Protein AF-A0A358SU60-F1 (afdb_monomer_lite)

Sequence (114 aa):
MYFTELGDYEMNNHVVEYEPDRRIGWEPEAGRGHPNAAPEASRQARWGQRWSFELTPDGPDAAIVTEVFDCSRVPEDERVDIDNGSIWVESMNRTLERLDGLCARQPGAAATPD

Foldseek 3Di:
DDDPVQPDFDWDWDWPDDDPQFKTKTWTFGGPSGQQVDPPRPDHRTQPKMWMWGWDDDPDQDTDIDIDIDCVSGPPVVCVVCVVVPVCVVVVVVVVVVVVVVSVPPPPPDDDDD

Secondary structure (DSSP, 8-state):
---GGG-S--EEEEEEEEETTTEEEEEEEE-TT-GGGSTT-SS-S----EEEEEEEE-SSS-EEEEEEEE-TTS-HHHHHHTGGGGGGHHHHHHHHHHHHHHHTTS--------

pLDDT: mean 87.62, std 12.64, range [39.06, 98.19]

Radius of gyration: 17.16 Å; chains: 1; bounding box: 41×31×46 Å

Structure (mmCIF, N/CA/C/O backbone):
data_AF-A0A358SU60-F1
#
_entry.id   AF-A0A358SU60-F1
#
loop_
_atom_site.group_PDB
_atom_site.id
_atom_site.type_symbol
_atom_site.label_atom_id
_atom_site.label_alt_id
_atom_site.label_comp_id
_atom_site.label_asym_id
_atom_site.label_entity_id
_atom_site.label_seq_id
_atom_site.pdbx_PDB_ins_code
_atom_site.Cartn_x
_atom_site.Cartn_y
_atom_site.Cartn_z
_atom_site.occupancy
_atom_site.B_iso_or_equiv
_atom_site.auth_seq_id
_atom_site.auth_comp_id
_atom_site.auth_asym_id
_atom_site.auth_atom_id
_atom_site.pdbx_PDB_model_num
ATOM 1 N N . MET A 1 1 ? -0.959 -0.749 -6.166 1.00 61.44 1 MET A N 1
ATOM 2 C CA . MET A 1 1 ? -1.566 0.373 -6.913 1.00 61.44 1 MET A CA 1
ATOM 3 C C . MET A 1 1 ? -1.279 0.236 -8.393 1.00 61.44 1 MET A C 1
ATOM 5 O O . MET A 1 1 ? -0.322 -0.443 -8.747 1.00 61.44 1 MET A O 1
ATOM 9 N N . TYR A 1 2 ? -2.142 0.814 -9.225 1.00 67.06 2 TYR A N 1
ATOM 10 C CA . TYR A 1 2 ? -2.063 0.736 -10.681 1.00 67.06 2 TYR A CA 1
ATOM 11 C C . TYR A 1 2 ? -1.410 2.002 -11.241 1.00 67.06 2 TYR A C 1
ATOM 13 O O . TYR A 1 2 ? -1.791 3.106 -10.859 1.00 67.06 2 TYR A O 1
ATOM 21 N N . PHE A 1 3 ? -0.444 1.832 -12.134 1.00 69.38 3 PHE A N 1
ATOM 22 C CA . PHE A 1 3 ? 0.283 2.889 -12.810 1.00 69.38 3 PHE A CA 1
ATOM 23 C C . PHE A 1 3 ? -0.134 2.889 -14.279 1.00 69.38 3 PHE A C 1
ATOM 25 O O . PHE A 1 3 ? 0.316 2.066 -15.075 1.00 69.38 3 PHE A O 1
ATOM 32 N N . THR A 1 4 ? -1.054 3.792 -14.615 1.00 70.19 4 THR A N 1
ATOM 33 C CA . THR A 1 4 ? -1.765 3.814 -15.902 1.00 70.19 4 THR A CA 1
ATOM 34 C C . THR A 1 4 ? -0.839 3.864 -17.116 1.00 70.19 4 THR A C 1
ATOM 36 O O . THR A 1 4 ? -1.180 3.332 -18.168 1.00 70.19 4 THR A O 1
ATOM 39 N N . GLU A 1 5 ? 0.345 4.459 -16.977 1.00 73.00 5 GLU A N 1
ATOM 40 C CA . GLU A 1 5 ? 1.307 4.618 -18.073 1.00 73.00 5 GLU A CA 1
ATOM 41 C C . GLU A 1 5 ? 1.870 3.286 -18.596 1.00 73.00 5 GLU A C 1
ATOM 43 O O . GLU A 1 5 ? 2.353 3.229 -19.724 1.00 73.00 5 GLU A O 1
ATOM 48 N N . LEU A 1 6 ? 1.771 2.204 -17.816 1.00 76.69 6 LEU A N 1
ATOM 49 C CA . LEU A 1 6 ? 2.290 0.884 -18.187 1.00 76.69 6 LEU A CA 1
ATOM 50 C C . LEU A 1 6 ? 1.273 -0.009 -18.911 1.00 76.69 6 LEU A C 1
ATOM 52 O O . LEU A 1 6 ? 1.632 -1.102 -19.343 1.00 76.69 6 LEU A O 1
ATOM 56 N N . GLY A 1 7 ? 0.020 0.430 -19.068 1.00 84.62 7 GLY A N 1
ATOM 57 C CA . GLY A 1 7 ? -1.027 -0.376 -19.700 1.00 84.62 7 GLY A CA 1
ATOM 58 C C . GLY A 1 7 ? -1.438 -1.583 -18.851 1.00 84.62 7 GLY A C 1
ATOM 59 O O . GLY A 1 7 ? -1.643 -1.446 -17.646 1.00 84.62 7 GLY A O 1
ATOM 60 N N . ASP A 1 8 ? -1.603 -2.752 -19.474 1.00 87.88 8 ASP A N 1
ATOM 61 C CA . ASP A 1 8 ? -1.999 -3.985 -18.784 1.00 87.88 8 ASP A CA 1
ATOM 62 C C . ASP A 1 8 ? -0.772 -4.721 -18.239 1.00 87.88 8 ASP A C 1
ATOM 64 O O . ASP A 1 8 ? 0.053 -5.241 -18.996 1.00 87.88 8 ASP A O 1
ATOM 68 N N . TYR A 1 9 ? -0.672 -4.805 -16.915 1.00 90.38 9 TYR A N 1
ATOM 69 C CA . TYR A 1 9 ? 0.436 -5.473 -16.247 1.00 90.38 9 TYR A CA 1
ATOM 70 C C . TYR A 1 9 ? 0.016 -6.077 -14.901 1.00 90.38 9 TYR A C 1
ATOM 72 O O . TYR A 1 9 ? -0.962 -5.663 -14.276 1.00 90.38 9 TYR A O 1
ATOM 80 N N . GLU A 1 10 ? 0.782 -7.058 -14.438 1.00 91.31 10 GLU A N 1
ATOM 81 C CA . GLU A 1 10 ? 0.584 -7.722 -13.151 1.00 91.31 10 GLU A CA 1
ATOM 82 C C . GLU A 1 10 ? 1.548 -7.178 -12.096 1.00 91.31 10 GLU A C 1
ATOM 84 O O . GLU A 1 10 ? 2.735 -7.020 -12.377 1.00 91.31 10 GLU A O 1
ATOM 89 N N . MET A 1 11 ? 1.052 -6.978 -10.869 1.00 91.88 11 MET A N 1
ATOM 90 C CA . MET A 1 11 ? 1.866 -6.840 -9.654 1.00 91.88 11 MET A CA 1
ATOM 91 C C . MET A 1 11 ? 1.702 -8.060 -8.765 1.00 91.88 11 MET A C 1
ATOM 93 O O . MET A 1 11 ? 0.644 -8.264 -8.165 1.00 91.88 11 MET A O 1
ATOM 97 N N . ASN A 1 12 ? 2.776 -8.831 -8.638 1.00 93.75 12 ASN A N 1
ATOM 98 C CA . ASN A 1 12 ? 2.848 -9.968 -7.737 1.00 93.75 12 ASN A CA 1
ATOM 99 C C . ASN A 1 12 ? 3.165 -9.442 -6.336 1.00 93.75 12 ASN A C 1
ATOM 101 O O . ASN A 1 12 ? 4.285 -9.027 -6.057 1.00 93.75 12 ASN A O 1
ATOM 105 N N . ASN A 1 13 ? 2.164 -9.386 -5.459 1.00 94.44 13 ASN A N 1
ATOM 106 C CA . ASN A 1 13 ? 2.348 -8.891 -4.095 1.00 94.44 13 ASN A CA 1
ATOM 107 C C . ASN A 1 13 ? 2.725 -10.045 -3.164 1.00 94.44 13 ASN A C 1
ATOM 109 O O . ASN A 1 13 ? 2.042 -11.068 -3.124 1.00 94.44 13 ASN A O 1
ATOM 113 N N . HIS A 1 14 ? 3.787 -9.858 -2.386 1.00 95.56 14 HIS A N 1
ATOM 114 C CA . HIS A 1 14 ? 4.270 -10.838 -1.421 1.00 95.56 14 HIS A CA 1
ATOM 115 C C . HIS A 1 14 ? 4.060 -10.310 -0.008 1.00 95.56 14 HIS A C 1
ATOM 117 O O . HIS A 1 14 ? 4.639 -9.288 0.351 1.00 95.56 14 HIS A O 1
ATOM 123 N N . VAL A 1 15 ? 3.258 -11.007 0.799 1.00 97.06 15 VAL A N 1
ATOM 124 C CA . VAL A 1 15 ? 3.088 -10.675 2.220 1.00 97.06 15 VAL A CA 1
ATOM 125 C C . VAL A 1 15 ? 4.410 -10.928 2.944 1.00 97.06 15 VAL A C 1
ATOM 127 O O . VAL A 1 15 ? 4.941 -12.037 2.900 1.00 97.06 15 VAL A O 1
ATOM 130 N N . VAL A 1 16 ? 4.942 -9.892 3.590 1.00 96.69 16 VAL A N 1
ATOM 131 C CA . VAL A 1 16 ? 6.203 -9.933 4.351 1.00 96.69 16 VAL A CA 1
ATOM 132 C C . VAL A 1 16 ? 5.992 -9.696 5.844 1.00 96.69 16 VAL A C 1
ATOM 134 O O . VAL A 1 16 ? 6.850 -10.053 6.645 1.00 96.69 16 VAL A O 1
ATOM 137 N N . GLU A 1 17 ? 4.845 -9.133 6.224 1.00 96.81 17 GLU A N 1
ATOM 138 C CA . GLU A 1 17 ? 4.433 -8.916 7.608 1.00 96.81 17 GLU A CA 1
ATOM 139 C C . GLU A 1 17 ? 2.959 -9.296 7.743 1.00 96.81 17 GLU A C 1
ATOM 141 O O . GLU A 1 17 ? 2.128 -8.872 6.937 1.00 96.81 17 GLU A O 1
ATOM 146 N N . TYR A 1 18 ? 2.627 -10.094 8.755 1.00 97.38 18 TYR A N 1
ATOM 147 C CA . TYR A 1 18 ? 1.243 -10.416 9.076 1.00 97.38 18 TYR A CA 1
ATOM 148 C C . TYR A 1 18 ? 1.087 -10.637 10.577 1.00 97.38 18 TYR A C 1
ATOM 150 O O . TYR A 1 18 ? 1.556 -11.629 11.134 1.00 97.38 18 TYR A O 1
ATOM 158 N N . GLU A 1 19 ? 0.412 -9.692 11.213 1.00 97.56 19 GLU A N 1
ATOM 159 C CA . GLU A 1 19 ? -0.037 -9.746 12.594 1.00 97.56 19 GLU A CA 1
ATOM 160 C C . GLU A 1 19 ? -1.560 -9.577 12.585 1.00 97.56 19 GLU A C 1
ATOM 162 O O . GLU A 1 19 ? -2.044 -8.482 12.271 1.00 97.56 19 GLU A O 1
ATOM 167 N N . PRO A 1 20 ? -2.328 -10.634 12.906 1.00 95.12 20 PRO A N 1
ATOM 168 C CA . PRO A 1 20 ? -3.780 -10.545 12.995 1.00 95.12 20 PRO A CA 1
ATOM 169 C C . PRO A 1 20 ? -4.221 -9.348 13.840 1.00 95.12 20 PRO A C 1
ATOM 171 O O . PRO A 1 20 ? -3.612 -9.056 14.869 1.00 95.12 20 PRO A O 1
ATOM 174 N N . ASP A 1 21 ? -5.242 -8.638 13.362 1.00 91.56 21 ASP A N 1
ATOM 175 C CA . ASP A 1 21 ? -5.849 -7.463 14.006 1.00 91.56 21 ASP A CA 1
ATOM 176 C C . ASP A 1 21 ? -4.899 -6.282 14.285 1.00 91.56 21 ASP A C 1
ATOM 178 O O . ASP A 1 21 ? -5.270 -5.339 14.983 1.00 91.56 21 ASP A O 1
ATOM 182 N N . ARG A 1 22 ? -3.672 -6.299 13.740 1.00 95.75 22 ARG A N 1
ATOM 183 C CA . ARG A 1 22 ? -2.669 -5.247 13.978 1.00 95.75 22 ARG A CA 1
ATOM 184 C C . ARG A 1 22 ? -1.989 -4.761 12.717 1.00 95.75 22 ARG A C 1
ATOM 186 O O . ARG A 1 22 ? -1.842 -3.554 12.537 1.00 95.75 22 ARG A O 1
ATOM 193 N N . ARG A 1 23 ? -1.520 -5.667 11.858 1.00 97.75 23 ARG A N 1
ATOM 194 C CA . ARG A 1 23 ? -0.719 -5.271 10.701 1.00 97.75 23 ARG A CA 1
ATOM 195 C C . ARG A 1 23 ? -0.742 -6.296 9.582 1.00 97.75 23 ARG A C 1
ATOM 197 O O . ARG A 1 23 ? -0.599 -7.494 9.800 1.00 97.75 23 ARG A O 1
ATOM 204 N N . ILE A 1 24 ? -0.790 -5.797 8.357 1.00 98.19 24 ILE A N 1
ATOM 205 C CA . ILE A 1 24 ? -0.411 -6.555 7.169 1.00 98.19 24 ILE A CA 1
ATOM 206 C C . ILE A 1 24 ? 0.503 -5.693 6.308 1.00 98.19 24 ILE A C 1
ATOM 208 O O . ILE A 1 24 ? 0.185 -4.539 6.038 1.00 98.19 24 ILE A O 1
ATOM 212 N N . GLY A 1 25 ? 1.641 -6.245 5.895 1.00 97.81 25 GLY A N 1
ATOM 213 C CA . GLY A 1 25 ? 2.618 -5.573 5.047 1.00 97.81 25 GLY A CA 1
ATOM 214 C C . GLY A 1 25 ? 3.043 -6.453 3.879 1.00 97.81 25 GLY A C 1
ATOM 215 O O . GLY A 1 25 ? 3.193 -7.669 4.025 1.00 97.81 25 GLY A O 1
ATOM 216 N N . TRP A 1 26 ? 3.237 -5.851 2.710 1.00 97.62 26 TRP A N 1
ATOM 217 C CA . TRP A 1 26 ? 3.603 -6.564 1.491 1.00 97.62 26 TRP A CA 1
ATOM 218 C C . TRP A 1 26 ? 4.594 -5.784 0.627 1.00 97.62 26 TRP A C 1
ATOM 220 O O . TRP A 1 26 ? 4.630 -4.553 0.621 1.00 97.62 26 TRP A O 1
ATOM 230 N N . GLU A 1 27 ? 5.402 -6.530 -0.120 1.00 96.19 27 GLU A N 1
ATOM 231 C CA . GLU A 1 27 ? 6.335 -6.000 -1.115 1.00 96.19 27 GLU A CA 1
ATOM 232 C C . GLU A 1 27 ? 5.840 -6.394 -2.520 1.00 96.19 27 GLU A C 1
ATOM 234 O O . GLU A 1 27 ? 5.555 -7.577 -2.757 1.00 96.19 27 GLU A O 1
ATOM 239 N N . PRO A 1 28 ? 5.692 -5.436 -3.452 1.00 93.50 28 PRO A N 1
ATOM 240 C CA . PRO A 1 28 ? 5.305 -5.722 -4.824 1.00 93.50 28 PRO A CA 1
ATOM 241 C C . PRO A 1 28 ? 6.510 -6.174 -5.660 1.00 93.50 28 PRO A C 1
ATOM 243 O O . PRO A 1 28 ? 7.633 -5.691 -5.504 1.00 93.50 28 PRO A O 1
ATOM 246 N N . GLU A 1 29 ? 6.246 -7.074 -6.597 1.00 92.75 29 GLU A N 1
ATOM 247 C CA . GLU A 1 29 ? 7.178 -7.527 -7.622 1.00 92.75 29 GLU A CA 1
ATOM 248 C C . GLU A 1 29 ? 6.546 -7.382 -9.010 1.00 92.75 29 GLU A C 1
ATOM 250 O O . GLU A 1 29 ? 5.376 -7.724 -9.219 1.00 92.75 29 GLU A O 1
ATOM 255 N N . ALA A 1 30 ? 7.335 -6.886 -9.965 1.00 91.56 30 ALA A N 1
ATOM 256 C CA . ALA A 1 30 ? 6.985 -6.833 -11.376 1.00 91.56 30 ALA A CA 1
ATOM 257 C C . ALA A 1 30 ? 6.580 -8.213 -11.907 1.00 91.56 30 ALA A C 1
ATOM 259 O O . ALA A 1 30 ? 7.389 -9.135 -11.949 1.00 91.56 30 ALA A O 1
ATOM 260 N N . GLY A 1 31 ? 5.317 -8.342 -12.314 1.00 90.94 31 GLY A N 1
ATOM 261 C CA . GLY A 1 31 ? 4.772 -9.527 -12.960 1.00 90.94 31 GLY A CA 1
ATOM 262 C C . GLY A 1 31 ? 4.668 -9.368 -14.473 1.00 90.94 31 GLY A C 1
ATOM 263 O O . GLY A 1 31 ? 5.246 -8.465 -15.082 1.00 90.94 31 GLY A O 1
ATOM 264 N N . ARG A 1 32 ? 3.904 -10.256 -15.109 1.00 90.31 32 ARG A N 1
ATOM 265 C CA . ARG A 1 32 ? 3.735 -10.265 -16.565 1.00 90.31 32 ARG A CA 1
ATOM 266 C C . ARG A 1 32 ? 3.223 -8.915 -17.079 1.00 90.31 32 ARG A C 1
ATOM 268 O O . ARG A 1 32 ? 2.342 -8.304 -16.485 1.00 90.31 32 ARG A O 1
ATOM 275 N N . GLY A 1 33 ? 3.766 -8.465 -18.211 1.00 87.25 33 GLY A N 1
ATOM 276 C CA . GLY A 1 33 ? 3.388 -7.195 -18.845 1.00 87.25 33 GLY A CA 1
ATOM 277 C C . GLY A 1 33 ? 4.075 -5.963 -18.249 1.00 87.25 33 GLY A C 1
ATOM 278 O O . GLY A 1 33 ? 4.094 -4.918 -18.888 1.00 87.25 33 GLY A O 1
ATOM 279 N N . HIS A 1 34 ? 4.709 -6.080 -17.080 1.00 89.06 34 HIS A N 1
ATOM 280 C CA . HIS A 1 34 ? 5.479 -4.984 -16.507 1.00 89.06 34 HIS A CA 1
ATOM 281 C C . HIS A 1 34 ? 6.871 -4.900 -17.169 1.00 89.06 34 HIS A C 1
ATOM 283 O O . HIS A 1 34 ? 7.544 -5.930 -17.261 1.00 89.06 34 HIS A O 1
ATOM 289 N N . PRO A 1 35 ? 7.372 -3.711 -17.569 1.00 85.88 35 PRO A N 1
ATOM 290 C CA . PRO A 1 35 ? 8.685 -3.581 -18.216 1.00 85.88 35 PRO A CA 1
ATOM 291 C C . PRO A 1 35 ? 9.834 -4.195 -17.410 1.00 85.88 35 PRO A C 1
ATOM 293 O O . PRO A 1 35 ? 10.704 -4.856 -17.964 1.00 85.88 35 PRO A O 1
ATOM 296 N N . ASN A 1 36 ? 9.793 -4.052 -16.084 1.00 87.19 36 ASN A N 1
ATOM 297 C CA . ASN A 1 36 ? 10.822 -4.601 -15.190 1.00 87.19 36 ASN A CA 1
ATOM 298 C C . ASN A 1 36 ? 10.757 -6.122 -14.972 1.00 87.19 36 ASN A C 1
ATOM 300 O O . ASN A 1 36 ? 11.585 -6.660 -14.243 1.00 87.19 36 ASN A O 1
ATOM 304 N N . ALA A 1 37 ? 9.766 -6.809 -15.541 1.00 86.56 37 ALA A N 1
ATOM 305 C CA . ALA A 1 37 ? 9.703 -8.269 -15.531 1.00 86.56 37 ALA A CA 1
ATOM 306 C C . ALA A 1 37 ? 10.338 -8.891 -16.787 1.00 86.56 37 ALA A C 1
ATOM 308 O O . ALA A 1 37 ? 10.446 -10.115 -16.878 1.00 86.56 37 ALA A O 1
ATOM 309 N N . ALA A 1 38 ? 10.730 -8.074 -17.773 1.00 85.56 38 ALA A N 1
ATOM 310 C CA . ALA A 1 38 ? 11.382 -8.553 -18.985 1.00 85.56 38 ALA A CA 1
ATOM 311 C C . ALA A 1 38 ? 12.814 -9.052 -18.687 1.00 85.56 38 ALA A C 1
ATOM 313 O O . ALA A 1 38 ? 13.502 -8.455 -17.856 1.00 85.56 38 ALA A O 1
ATOM 314 N N . PRO A 1 39 ? 13.304 -10.105 -19.371 1.00 81.44 39 PRO A N 1
ATOM 315 C CA . PRO A 1 39 ? 14.667 -10.616 -19.179 1.00 81.44 39 PRO A CA 1
ATOM 316 C C . PRO A 1 39 ? 15.765 -9.560 -19.378 1.00 81.44 39 PRO A C 1
ATOM 318 O O . PRO A 1 39 ? 16.800 -9.607 -18.719 1.00 81.44 39 PRO A O 1
ATOM 321 N N . GLU A 1 40 ? 15.538 -8.615 -20.287 1.00 85.44 40 GLU A N 1
ATOM 322 C CA . GLU A 1 40 ? 16.435 -7.511 -20.627 1.00 85.44 40 GLU A CA 1
ATOM 323 C C . GLU A 1 40 ? 16.173 -6.217 -19.839 1.00 85.44 40 GLU A C 1
ATOM 325 O O . GLU A 1 40 ? 16.705 -5.163 -20.196 1.00 85.44 40 GLU A O 1
ATOM 330 N N . ALA A 1 41 ? 15.346 -6.263 -18.791 1.00 84.50 41 ALA A N 1
ATOM 331 C CA . ALA A 1 41 ? 15.021 -5.083 -18.006 1.00 84.50 41 ALA A CA 1
ATOM 332 C C . ALA A 1 41 ? 16.277 -4.448 -17.391 1.00 84.50 41 ALA A C 1
ATOM 334 O O . ALA A 1 41 ? 17.086 -5.105 -16.735 1.00 84.50 41 ALA A O 1
ATOM 335 N N . SER A 1 42 ? 16.411 -3.133 -17.558 1.00 80.62 42 SER A N 1
ATOM 336 C CA . SER A 1 42 ? 17.465 -2.346 -16.907 1.00 80.62 42 SER A CA 1
ATOM 337 C C . SER A 1 42 ? 17.232 -2.176 -15.403 1.00 80.62 42 SER A C 1
ATOM 339 O O . SER A 1 42 ? 18.173 -1.895 -14.663 1.00 80.62 42 SER A O 1
ATOM 341 N N . ARG A 1 43 ? 15.985 -2.350 -14.951 1.00 81.19 43 ARG A N 1
ATOM 342 C CA . ARG A 1 43 ? 15.538 -2.185 -13.565 1.00 81.19 43 ARG A CA 1
ATOM 343 C C . ARG A 1 43 ? 15.102 -3.520 -12.983 1.00 81.19 43 ARG A C 1
ATOM 345 O O . ARG A 1 43 ? 14.542 -4.361 -13.680 1.00 81.19 43 ARG A O 1
ATOM 352 N N . GLN A 1 44 ? 15.323 -3.692 -11.683 1.00 83.50 44 GLN A N 1
ATOM 353 C CA . GLN A 1 44 ? 14.917 -4.907 -10.978 1.00 83.50 44 GLN A CA 1
ATOM 354 C C . GLN A 1 44 ? 13.391 -5.026 -10.905 1.00 83.50 44 GLN A C 1
ATOM 356 O O . GLN A 1 44 ? 12.681 -4.024 -10.836 1.00 83.50 44 GLN A O 1
ATOM 361 N N . ALA A 1 45 ? 12.889 -6.261 -10.855 1.00 83.19 45 ALA A N 1
ATOM 362 C CA . ALA A 1 45 ? 11.465 -6.534 -10.677 1.00 83.19 45 ALA A CA 1
ATOM 363 C C . ALA A 1 45 ? 10.945 -6.108 -9.291 1.00 83.19 45 ALA A C 1
ATOM 365 O O . ALA A 1 45 ? 9.788 -5.717 -9.156 1.00 83.19 45 ALA A O 1
ATOM 366 N N . ARG A 1 46 ? 11.803 -6.156 -8.264 1.00 85.81 46 ARG A N 1
ATOM 367 C CA . ARG A 1 46 ? 11.523 -5.661 -6.911 1.00 85.81 46 ARG A CA 1
ATOM 368 C C . ARG A 1 46 ? 12.347 -4.415 -6.648 1.00 85.81 46 ARG A C 1
ATOM 370 O O . ARG A 1 46 ? 13.565 -4.461 -6.789 1.00 85.81 46 ARG A O 1
ATOM 377 N N . TRP A 1 47 ? 11.704 -3.334 -6.218 1.00 84.94 47 TRP A N 1
ATOM 378 C CA . TRP A 1 47 ? 12.415 -2.101 -5.861 1.00 84.94 47 TRP A CA 1
ATOM 379 C C . TRP A 1 47 ? 12.592 -1.932 -4.353 1.00 84.94 47 TRP A C 1
ATOM 381 O O . TRP A 1 47 ? 13.295 -1.031 -3.924 1.00 84.94 47 TRP A O 1
ATOM 391 N N . GLY A 1 48 ? 12.003 -2.808 -3.535 1.00 88.75 48 GLY A N 1
ATOM 392 C CA . GLY A 1 48 ? 12.122 -2.753 -2.076 1.00 88.75 48 GLY A CA 1
ATOM 393 C C . GLY A 1 48 ? 11.136 -1.801 -1.399 1.00 88.75 48 GLY A C 1
ATOM 394 O O . GLY A 1 48 ? 11.215 -1.630 -0.184 1.00 88.75 48 GLY A O 1
ATOM 395 N N . GLN A 1 49 ? 10.200 -1.217 -2.151 1.00 92.94 49 GLN A N 1
ATOM 396 C CA . GLN A 1 49 ? 9.058 -0.514 -1.585 1.00 92.94 49 GLN A CA 1
ATOM 397 C C . GLN A 1 49 ? 8.177 -1.480 -0.794 1.00 92.94 49 GLN 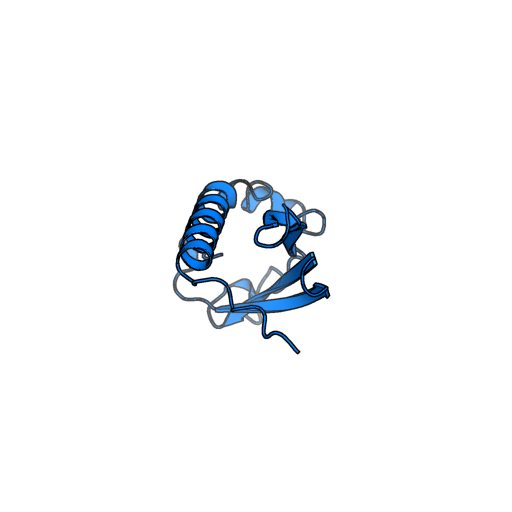A C 1
ATOM 399 O O . GLN A 1 49 ? 7.986 -2.635 -1.182 1.00 92.94 49 GLN A O 1
ATOM 404 N N . ARG A 1 50 ? 7.599 -0.985 0.294 1.00 95.88 50 ARG A N 1
ATOM 405 C CA . ARG A 1 50 ? 6.679 -1.737 1.136 1.00 95.88 50 ARG A CA 1
ATOM 406 C C . ARG A 1 50 ? 5.388 -0.963 1.301 1.00 95.88 50 ARG A C 1
ATOM 408 O O . ARG A 1 50 ? 5.390 0.244 1.512 1.00 95.88 50 ARG A O 1
ATOM 415 N N . TRP A 1 51 ? 4.294 -1.696 1.223 1.00 96.81 51 TRP A N 1
ATOM 416 C CA . TRP A 1 51 ? 2.979 -1.221 1.607 1.00 96.81 51 TRP A CA 1
ATOM 417 C C . TRP A 1 51 ? 2.588 -1.877 2.920 1.00 96.81 51 TRP A C 1
ATOM 419 O O . TRP A 1 51 ? 2.922 -3.046 3.137 1.00 96.81 51 TRP A O 1
ATOM 429 N N . SE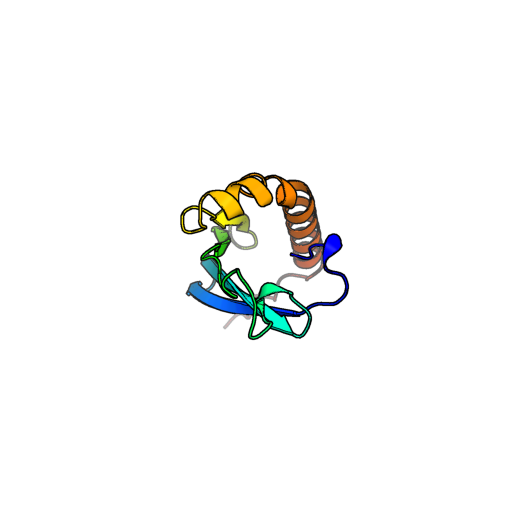R A 1 52 ? 1.865 -1.167 3.774 1.00 97.75 52 SER A N 1
ATOM 430 C CA . SER A 1 52 ? 1.220 -1.781 4.927 1.00 97.75 52 SER A CA 1
ATOM 431 C C . SER A 1 52 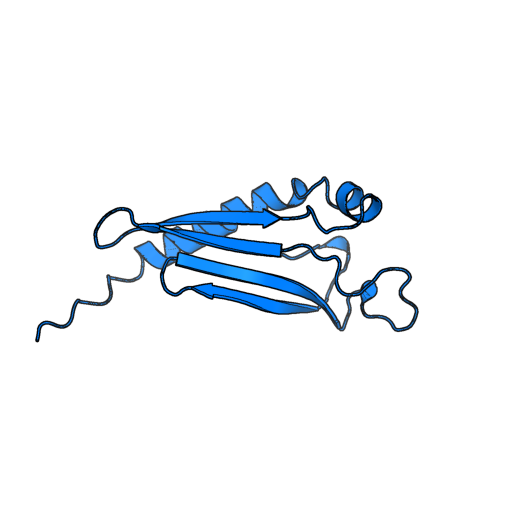? -0.101 -1.117 5.279 1.00 97.75 52 SER A C 1
ATOM 433 O O . SER A 1 52 ? -0.316 0.067 5.029 1.00 97.75 52 SER A O 1
ATOM 435 N N . PHE A 1 53 ? -0.977 -1.906 5.894 1.00 98.12 53 PHE A N 1
ATOM 436 C CA . PHE A 1 53 ? -2.055 -1.398 6.726 1.00 98.12 53 PHE A CA 1
ATOM 437 C C . PHE A 1 53 ? -1.710 -1.669 8.183 1.00 98.12 53 PHE A C 1
ATOM 439 O O . PHE A 1 53 ? -1.396 -2.803 8.554 1.00 98.12 53 PHE A O 1
ATOM 446 N N . GLU A 1 54 ? -1.791 -0.628 9.000 1.00 98.19 54 GLU A N 1
ATOM 447 C CA . GLU A 1 54 ? -1.624 -0.692 10.447 1.00 98.19 54 GLU A CA 1
ATOM 448 C C . GLU A 1 54 ? -2.955 -0.377 11.117 1.00 98.19 54 GLU A C 1
ATOM 450 O O . GLU A 1 54 ? -3.580 0.640 10.821 1.00 98.19 54 GLU A O 1
ATOM 455 N N . LEU A 1 55 ? -3.399 -1.269 11.996 1.00 97.62 55 LEU A N 1
ATOM 456 C CA . LEU A 1 55 ? -4.688 -1.199 12.662 1.00 97.62 55 LEU A CA 1
ATOM 457 C C . LEU A 1 55 ? -4.459 -0.864 14.133 1.00 97.62 55 LEU A C 1
ATOM 459 O O . LEU A 1 55 ? -3.788 -1.596 14.863 1.00 97.62 55 LEU A O 1
ATOM 463 N N . THR A 1 56 ? -5.030 0.253 14.570 1.00 97.69 56 THR A N 1
ATOM 464 C CA . THR A 1 56 ? -5.072 0.646 15.981 1.00 97.69 56 THR A CA 1
ATOM 465 C C . THR A 1 56 ? -6.507 0.512 16.481 1.00 97.69 56 THR A C 1
ATOM 467 O O . THR A 1 56 ? -7.379 1.164 15.912 1.00 97.69 56 THR A O 1
ATOM 470 N N . PRO A 1 57 ? -6.785 -0.295 17.520 1.00 95.81 57 PRO A N 1
ATOM 471 C CA . PRO A 1 57 ? -8.135 -0.413 18.068 1.00 95.81 57 PRO A CA 1
ATOM 472 C C . PRO A 1 57 ? -8.717 0.942 18.497 1.00 95.81 57 PRO A C 1
ATOM 474 O O . PRO A 1 57 ? -8.026 1.733 19.140 1.00 95.81 57 PRO A O 1
ATOM 477 N N . ASP A 1 58 ? -9.993 1.170 18.189 1.00 95.25 58 ASP A N 1
ATOM 478 C CA . ASP A 1 58 ? -10.772 2.355 18.572 1.00 95.25 58 ASP A CA 1
ATOM 479 C C . ASP A 1 58 ? -12.102 1.925 19.209 1.00 95.25 58 ASP A C 1
ATOM 481 O O . ASP A 1 58 ? -13.194 2.092 18.671 1.00 95.25 58 ASP A O 1
ATOM 485 N N . GLY A 1 59 ? -11.996 1.275 20.368 1.00 91.81 59 GLY A N 1
ATOM 486 C CA . GLY A 1 59 ? -13.133 0.648 21.040 1.00 91.81 59 GLY A CA 1
ATOM 487 C C . GLY A 1 59 ? -13.365 -0.808 20.610 1.00 91.81 59 GLY A C 1
ATOM 488 O O . GLY A 1 59 ? -12.475 -1.430 20.032 1.00 91.81 59 GLY A O 1
ATOM 489 N N . PRO A 1 60 ? -14.525 -1.393 20.966 1.00 88.88 60 PRO A N 1
ATOM 490 C CA . PRO A 1 60 ? -14.776 -2.826 20.790 1.00 88.88 60 PRO A CA 1
ATOM 491 C C . PRO A 1 60 ? -15.043 -3.238 19.337 1.00 88.88 60 PRO A C 1
ATOM 493 O O . PRO A 1 60 ? -14.742 -4.370 18.979 1.00 88.88 60 PRO A O 1
ATOM 496 N N . ASP A 1 61 ? -15.573 -2.326 18.516 1.00 88.94 61 ASP A N 1
ATOM 497 C CA . ASP A 1 61 ? -16.095 -2.638 17.177 1.00 88.94 61 ASP A CA 1
ATOM 498 C C . ASP A 1 61 ? -15.504 -1.738 16.075 1.00 88.94 61 ASP A C 1
ATOM 500 O O . ASP A 1 61 ? -16.057 -1.646 14.979 1.00 88.94 61 ASP A O 1
ATOM 504 N N . ALA A 1 62 ? -14.399 -1.039 16.352 1.00 91.75 62 ALA A N 1
ATOM 505 C CA . ALA A 1 62 ? -13.758 -0.149 15.389 1.00 91.75 62 ALA A CA 1
ATOM 506 C C . ALA A 1 62 ? -12.230 -0.148 15.516 1.00 91.75 62 ALA A C 1
ATOM 508 O O . ALA A 1 62 ? -11.656 -0.485 16.554 1.00 91.75 62 ALA A O 1
ATOM 509 N N . ALA A 1 63 ? -11.570 0.239 14.427 1.00 95.25 63 ALA A N 1
ATOM 510 C CA . ALA A 1 63 ? -10.131 0.426 14.363 1.00 95.25 63 ALA A CA 1
ATOM 511 C C . ALA A 1 63 ? -9.793 1.610 13.453 1.00 95.25 63 ALA A C 1
ATOM 513 O O . ALA A 1 63 ? -10.400 1.795 12.398 1.00 95.25 63 ALA A O 1
ATOM 514 N N . ILE A 1 64 ? -8.776 2.371 13.838 1.00 96.88 64 ILE A N 1
ATOM 515 C CA . ILE A 1 64 ? -8.119 3.350 12.979 1.00 96.88 64 ILE A CA 1
ATOM 516 C C . ILE A 1 64 ? -7.158 2.586 12.070 1.00 96.88 64 ILE A C 1
ATOM 518 O O . ILE A 1 64 ? -6.244 1.915 12.554 1.00 96.88 64 ILE A O 1
ATOM 522 N N . VAL A 1 65 ? -7.362 2.700 10.758 1.00 97.69 65 VAL A N 1
ATOM 523 C CA . VAL A 1 65 ? -6.497 2.094 9.740 1.00 97.69 65 VAL A CA 1
ATOM 524 C C . VAL A 1 65 ? -5.565 3.158 9.169 1.00 97.69 65 VAL A C 1
ATOM 526 O O . VAL A 1 65 ? -6.023 4.141 8.590 1.00 97.69 65 VAL A O 1
ATOM 529 N N . THR A 1 66 ? -4.259 2.934 9.284 1.00 97.88 66 THR A N 1
ATOM 530 C CA . THR A 1 66 ? -3.227 3.743 8.627 1.00 97.88 66 THR A CA 1
ATOM 531 C C . THR A 1 66 ? -2.658 2.956 7.453 1.00 97.88 66 THR A C 1
ATOM 533 O O . THR A 1 66 ? -2.078 1.890 7.652 1.00 97.88 66 THR A O 1
ATOM 536 N N . GLU A 1 67 ? -2.809 3.471 6.233 1.00 97.75 67 GLU A N 1
ATOM 537 C CA . GLU A 1 67 ? -2.091 2.960 5.061 1.00 97.75 67 GLU A CA 1
ATOM 538 C C . GLU A 1 67 ? -0.718 3.631 4.971 1.00 97.75 67 GLU A C 1
ATOM 540 O O . GLU A 1 67 ? -0.619 4.858 5.017 1.00 97.75 67 GLU A O 1
ATOM 545 N N . VAL A 1 68 ? 0.344 2.840 4.833 1.00 96.88 68 VAL A N 1
ATOM 546 C CA . VAL A 1 68 ? 1.724 3.328 4.754 1.00 96.88 68 VAL A CA 1
ATOM 547 C C . VAL A 1 68 ? 2.357 2.864 3.451 1.00 96.88 68 VAL A C 1
ATOM 549 O O . VAL A 1 68 ? 2.283 1.689 3.088 1.00 96.88 68 VAL A O 1
ATOM 552 N N . PHE A 1 69 ? 3.029 3.795 2.780 1.00 95.62 69 PHE A N 1
ATOM 553 C CA . PHE A 1 69 ? 3.956 3.510 1.695 1.00 95.62 69 PHE A CA 1
ATOM 554 C C . PHE A 1 69 ? 5.380 3.835 2.152 1.00 95.62 69 PHE A C 1
ATOM 556 O O . PHE A 1 69 ? 5.738 4.999 2.327 1.00 95.62 69 PHE A O 1
ATOM 563 N N . ASP A 1 70 ? 6.194 2.804 2.353 1.00 95.38 70 ASP A N 1
ATOM 564 C CA . ASP A 1 70 ? 7.604 2.928 2.707 1.00 95.38 70 ASP A CA 1
ATOM 565 C C . ASP A 1 70 ? 8.467 2.729 1.458 1.00 95.38 70 ASP A C 1
ATOM 567 O O . ASP A 1 70 ? 8.565 1.630 0.905 1.00 95.38 70 ASP A O 1
ATOM 571 N N . CYS A 1 71 ? 9.112 3.808 1.016 1.00 93.88 71 CYS A N 1
ATOM 572 C CA . CYS A 1 71 ? 10.085 3.784 -0.069 1.00 93.88 71 CYS A CA 1
ATOM 573 C C . CYS A 1 71 ? 11.537 3.936 0.409 1.00 93.88 71 CYS A C 1
ATOM 575 O O . CYS A 1 71 ? 12.426 4.126 -0.411 1.00 93.88 71 CYS A O 1
ATOM 577 N N . SER A 1 72 ? 11.828 3.819 1.707 1.00 93.06 72 SER A N 1
ATOM 578 C CA . SER A 1 72 ? 13.176 4.029 2.266 1.00 93.06 72 SER A CA 1
ATOM 579 C C . SER A 1 72 ? 14.246 3.109 1.666 1.00 93.06 72 SER A C 1
ATOM 581 O O . SER A 1 72 ? 15.410 3.494 1.551 1.00 93.06 72 SER A O 1
ATOM 583 N N . ARG A 1 73 ? 13.847 1.904 1.246 1.00 91.50 73 ARG A N 1
ATOM 584 C CA . ARG A 1 73 ? 14.710 0.893 0.615 1.00 91.50 73 ARG A CA 1
ATOM 585 C C . ARG A 1 73 ? 14.728 0.964 -0.913 1.00 91.50 73 ARG A C 1
ATOM 587 O O . ARG A 1 73 ? 15.480 0.215 -1.530 1.00 91.50 73 ARG A O 1
ATOM 594 N N . VAL A 1 74 ? 13.926 1.847 -1.506 1.00 90.69 74 VAL A N 1
ATOM 595 C CA . VAL A 1 74 ? 13.886 2.064 -2.955 1.00 90.69 74 VAL A CA 1
ATOM 596 C C . VAL A 1 74 ? 15.132 2.845 -3.385 1.00 90.69 74 VAL A C 1
ATOM 598 O O . VAL A 1 74 ? 15.505 3.798 -2.685 1.00 90.69 74 VAL A O 1
ATOM 601 N N . PRO A 1 75 ? 15.791 2.461 -4.500 1.00 90.00 75 PRO A N 1
ATOM 602 C CA . PRO A 1 75 ? 16.881 3.235 -5.092 1.00 90.00 75 PRO A CA 1
ATOM 603 C C . PRO A 1 75 ? 16.500 4.704 -5.308 1.00 90.00 75 PRO A C 1
ATOM 605 O O . PRO A 1 75 ? 15.341 5.022 -5.557 1.00 90.00 75 PRO A O 1
ATOM 608 N N . GLU A 1 76 ? 17.457 5.620 -5.161 1.00 88.62 76 GLU A N 1
ATOM 609 C CA . GLU A 1 76 ? 17.168 7.061 -5.143 1.00 88.62 76 GLU A CA 1
ATOM 610 C C . GLU A 1 76 ? 16.550 7.577 -6.445 1.00 88.62 76 GLU A C 1
ATOM 612 O O . GLU A 1 76 ? 15.598 8.352 -6.397 1.00 88.62 76 GLU A O 1
ATOM 617 N N . ASP A 1 77 ? 17.059 7.118 -7.583 1.00 86.12 77 ASP A N 1
ATOM 618 C CA . ASP A 1 77 ? 16.535 7.422 -8.911 1.00 86.12 77 ASP A CA 1
ATOM 619 C C . ASP A 1 77 ? 15.076 6.974 -9.056 1.00 86.12 77 ASP A C 1
ATOM 621 O O . ASP A 1 77 ? 14.220 7.771 -9.433 1.00 86.12 77 ASP A O 1
ATOM 625 N N . GLU A 1 78 ? 14.760 5.750 -8.636 1.00 85.38 78 GLU A N 1
ATOM 626 C CA . GLU A 1 78 ? 13.382 5.246 -8.655 1.00 85.38 78 GLU A CA 1
ATOM 627 C C . GLU A 1 78 ? 12.470 5.973 -7.652 1.00 85.38 78 GLU A C 1
ATOM 629 O O . GLU A 1 78 ? 11.287 6.167 -7.925 1.00 85.38 78 GLU A O 1
ATOM 634 N N . ARG A 1 79 ? 12.985 6.405 -6.487 1.00 88.56 79 ARG A N 1
ATOM 635 C CA . ARG A 1 79 ? 12.203 7.201 -5.518 1.00 88.56 79 ARG A CA 1
ATOM 636 C C . ARG A 1 79 ? 11.784 8.544 -6.094 1.00 88.56 79 ARG A C 1
ATOM 638 O O . ARG A 1 79 ? 10.673 8.990 -5.815 1.00 88.56 79 ARG A O 1
ATOM 645 N N . VAL A 1 80 ? 12.669 9.194 -6.848 1.00 87.62 80 VAL A N 1
ATOM 646 C CA . VAL A 1 80 ? 12.370 10.467 -7.513 1.00 87.62 80 VAL A CA 1
ATOM 647 C C . VAL A 1 80 ? 11.299 10.264 -8.583 1.00 87.62 80 VAL A C 1
ATOM 649 O O . VAL A 1 80 ? 10.350 11.044 -8.620 1.00 87.62 80 VAL A O 1
ATOM 652 N N . ASP A 1 81 ? 11.388 9.187 -9.370 1.00 84.38 81 ASP A N 1
ATOM 653 C CA . ASP A 1 81 ? 10.395 8.851 -10.403 1.00 84.38 81 ASP A CA 1
ATOM 654 C C . ASP A 1 81 ? 8.977 8.668 -9.825 1.00 84.38 81 ASP A C 1
ATOM 656 O O . ASP A 1 81 ? 7.989 8.993 -10.481 1.00 84.38 81 ASP A O 1
ATOM 660 N N . ILE A 1 82 ? 8.862 8.195 -8.579 1.00 85.25 82 ILE A N 1
ATOM 661 C CA . ILE A 1 82 ? 7.578 8.034 -7.875 1.00 85.25 82 ILE A CA 1
ATOM 662 C C . ILE A 1 82 ? 7.241 9.187 -6.913 1.00 85.25 82 ILE A C 1
ATOM 664 O O . ILE A 1 82 ? 6.355 9.035 -6.070 1.00 85.25 82 ILE A O 1
ATOM 668 N N . ASP A 1 83 ? 7.956 10.313 -6.985 1.00 90.94 83 ASP A N 1
ATOM 669 C CA . ASP A 1 83 ? 7.821 11.483 -6.098 1.00 90.94 83 ASP A CA 1
ATOM 670 C C . ASP A 1 83 ? 7.799 11.124 -4.599 1.00 90.94 83 ASP A C 1
ATOM 672 O O . ASP A 1 83 ? 6.938 11.552 -3.823 1.00 90.94 83 ASP A O 1
ATOM 676 N N . ASN A 1 84 ? 8.711 10.237 -4.191 1.00 90.88 84 ASN A N 1
ATOM 677 C CA . ASN A 1 84 ? 8.789 9.664 -2.842 1.00 90.88 84 ASN A CA 1
ATOM 678 C C . ASN A 1 84 ? 7.453 9.071 -2.343 1.00 90.88 84 ASN A C 1
ATOM 680 O O . ASN A 1 84 ? 7.198 9.004 -1.142 1.00 90.88 84 ASN A O 1
ATOM 68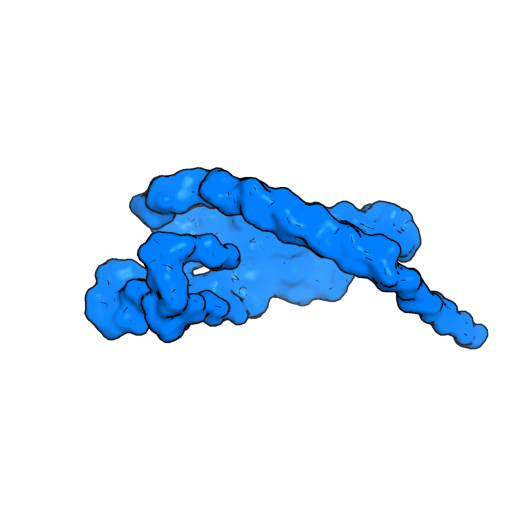4 N N . GLY A 1 85 ? 6.598 8.629 -3.268 1.00 89.31 85 GLY A N 1
ATOM 685 C CA . GLY A 1 85 ? 5.282 8.060 -2.997 1.00 89.31 85 GLY A CA 1
ATOM 686 C C . GLY A 1 85 ? 4.122 9.053 -2.999 1.00 89.31 85 GLY A C 1
ATOM 687 O O . GLY A 1 85 ? 2.975 8.621 -2.901 1.00 89.31 85 GLY A O 1
ATOM 688 N N . SER A 1 86 ? 4.371 10.355 -3.158 1.00 91.56 86 SER A N 1
ATOM 689 C CA . SER A 1 86 ? 3.320 11.386 -3.133 1.00 91.56 86 SER A CA 1
ATOM 690 C C . SER A 1 86 ? 2.268 11.180 -4.227 1.00 91.56 86 SER A C 1
ATOM 692 O O . SER A 1 86 ? 1.091 11.474 -4.013 1.00 91.56 86 SER A O 1
ATOM 694 N N . ILE A 1 87 ? 2.658 10.582 -5.360 1.00 89.81 87 ILE A N 1
ATOM 695 C CA . ILE A 1 87 ? 1.750 10.228 -6.465 1.00 89.81 87 ILE A CA 1
ATOM 696 C C . ILE A 1 87 ? 0.603 9.296 -6.039 1.00 89.81 87 ILE A C 1
ATOM 698 O O . ILE A 1 87 ? -0.428 9.229 -6.705 1.00 89.81 87 ILE A O 1
ATOM 702 N N . TRP A 1 88 ? 0.762 8.576 -4.927 1.00 90.56 88 TRP A N 1
ATOM 703 C CA . TRP A 1 88 ? -0.194 7.578 -4.463 1.00 90.56 88 TRP A CA 1
ATOM 704 C C . TRP A 1 88 ? -1.228 8.119 -3.480 1.00 90.56 88 TRP A C 1
ATOM 706 O O . TRP A 1 88 ? -2.267 7.480 -3.304 1.00 90.56 88 TRP A O 1
ATOM 716 N N . VAL A 1 89 ? -0.995 9.291 -2.881 1.00 92.81 89 VAL A N 1
ATOM 717 C CA . VAL A 1 89 ? -1.803 9.833 -1.773 1.00 92.81 89 VAL A CA 1
ATOM 718 C C . VAL A 1 89 ? -3.294 9.866 -2.106 1.00 92.81 89 VAL A C 1
ATOM 720 O O . VAL A 1 89 ? -4.117 9.403 -1.319 1.00 92.81 89 VAL A O 1
ATOM 723 N N . GLU A 1 90 ? -3.666 10.341 -3.297 1.00 93.38 90 GLU A N 1
ATOM 724 C CA . GLU A 1 90 ? -5.077 10.384 -3.699 1.00 93.38 90 GLU A CA 1
ATOM 725 C C . GLU A 1 90 ? -5.690 8.975 -3.761 1.00 93.38 90 GLU A C 1
ATOM 727 O O . GLU A 1 90 ? -6.795 8.734 -3.275 1.00 93.38 90 GLU A O 1
ATOM 732 N N . SER A 1 91 ? -4.966 8.009 -4.325 1.00 91.62 91 SER A N 1
ATOM 733 C CA . SER A 1 91 ? -5.437 6.627 -4.394 1.00 91.62 91 SER A CA 1
ATOM 734 C C . SER A 1 91 ? -5.456 5.910 -3.043 1.00 91.62 91 SER A C 1
ATOM 736 O O . SER A 1 91 ? -6.326 5.058 -2.858 1.00 91.62 91 SER A O 1
ATOM 738 N N . MET A 1 92 ? -4.566 6.269 -2.111 1.00 95.00 92 MET A N 1
ATOM 739 C CA . MET A 1 92 ? -4.576 5.767 -0.731 1.00 95.00 92 MET A CA 1
ATOM 740 C C . MET A 1 92 ? -5.847 6.247 -0.025 1.00 95.00 92 MET A C 1
ATOM 742 O O . MET A 1 92 ? -6.632 5.441 0.467 1.00 95.00 92 MET A O 1
ATOM 746 N N . ASN A 1 93 ? -6.151 7.547 -0.117 1.00 95.94 93 ASN A N 1
ATOM 747 C CA . ASN A 1 93 ? -7.373 8.121 0.456 1.00 95.94 93 ASN A CA 1
ATOM 748 C C . ASN A 1 93 ? -8.632 7.416 -0.062 1.00 95.94 93 ASN A C 1
ATOM 750 O O . ASN A 1 93 ? -9.450 6.944 0.724 1.00 95.94 93 ASN A O 1
ATOM 754 N N . ARG A 1 94 ? -8.752 7.240 -1.385 1.00 95.88 94 ARG A N 1
ATOM 755 C CA . ARG A 1 94 ? -9.890 6.510 -1.974 1.00 95.88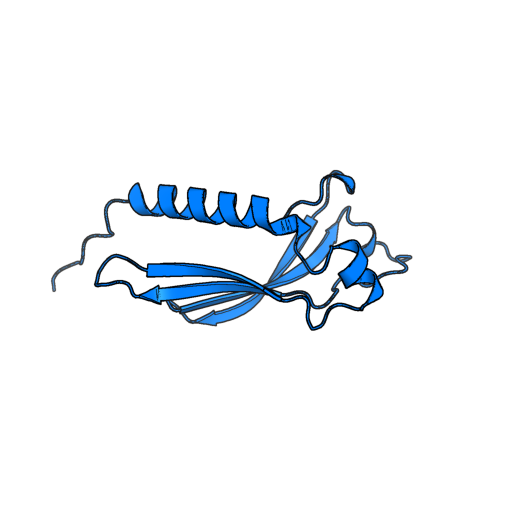 94 ARG A CA 1
ATOM 756 C C . ARG A 1 94 ? -9.952 5.045 -1.537 1.00 95.88 94 ARG A C 1
ATOM 758 O O . ARG A 1 94 ? -11.034 4.460 -1.524 1.00 95.88 94 ARG A O 1
ATOM 765 N N . THR A 1 95 ? -8.809 4.419 -1.263 1.00 95.06 95 THR A N 1
ATOM 766 C CA . THR A 1 95 ? -8.753 3.036 -0.769 1.00 95.06 95 THR A CA 1
ATOM 767 C C . THR A 1 95 ? -9.311 2.965 0.646 1.00 95.06 95 THR A C 1
ATOM 769 O O . THR A 1 95 ? -10.207 2.158 0.892 1.00 95.06 95 THR A O 1
ATOM 772 N N . LEU A 1 96 ? -8.869 3.860 1.532 1.00 96.50 96 LEU A N 1
ATOM 773 C CA . LEU A 1 96 ? -9.360 3.955 2.907 1.00 96.50 96 LEU A CA 1
ATOM 774 C C . LEU A 1 96 ? -10.855 4.307 2.969 1.00 96.50 96 LEU A C 1
ATOM 776 O O . LEU A 1 96 ? -11.596 3.642 3.685 1.00 96.50 96 LEU A O 1
ATOM 780 N N . GLU A 1 97 ? -11.335 5.250 2.154 1.00 96.50 97 GLU A N 1
ATOM 781 C CA . GLU A 1 97 ? -12.768 5.588 2.056 1.00 96.50 97 GLU A CA 1
ATOM 782 C C . GLU A 1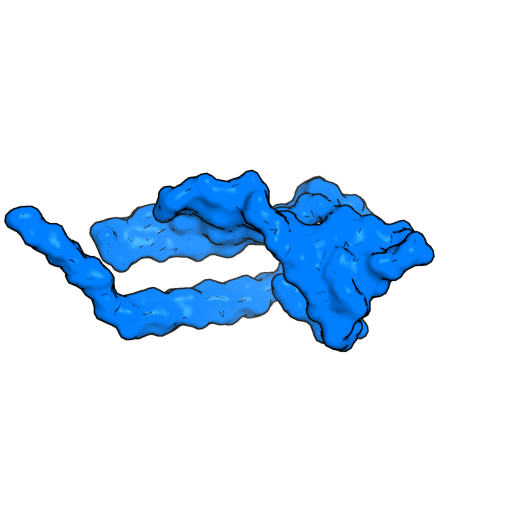 97 ? -13.627 4.383 1.634 1.00 96.50 97 GLU A C 1
ATOM 784 O O . GLU A 1 97 ? -14.714 4.143 2.163 1.00 96.50 97 GLU A O 1
ATOM 789 N N . ARG A 1 98 ? -13.147 3.594 0.664 1.00 96.00 98 ARG A N 1
ATOM 790 C CA . ARG A 1 98 ? -13.849 2.383 0.215 1.00 96.00 98 ARG A CA 1
ATOM 791 C C . ARG A 1 98 ? -13.833 1.294 1.275 1.00 96.00 98 ARG A C 1
ATOM 793 O O . ARG A 1 98 ? -14.839 0.599 1.414 1.00 96.00 98 ARG A O 1
ATOM 800 N N . LEU A 1 99 ? -12.709 1.129 1.971 1.00 94.94 99 LEU A N 1
ATOM 801 C CA . LEU A 1 99 ? -12.563 0.163 3.052 1.00 94.94 99 LEU A CA 1
ATOM 802 C C . LEU A 1 99 ? -13.528 0.489 4.195 1.00 94.94 99 LEU A C 1
ATOM 804 O O . LEU A 1 99 ? -14.303 -0.381 4.583 1.00 94.94 99 LEU A O 1
ATOM 808 N N . ASP A 1 100 ? -13.562 1.744 4.642 1.00 94.62 100 ASP A N 1
ATOM 809 C CA . ASP A 1 100 ? -14.502 2.224 5.659 1.00 94.62 100 ASP A CA 1
ATOM 810 C C . ASP A 1 100 ? -15.956 1.945 5.252 1.00 94.62 100 ASP A C 1
ATOM 812 O O . ASP A 1 100 ? -16.712 1.287 5.970 1.00 94.62 100 ASP A O 1
ATOM 816 N N . GLY A 1 101 ? -16.325 2.308 4.019 1.00 94.62 101 GLY A N 1
ATOM 817 C CA . GLY A 1 101 ? -17.658 2.035 3.493 1.00 94.62 101 GLY A CA 1
ATOM 818 C C . GLY A 1 101 ? -18.002 0.543 3.391 1.00 94.62 101 GLY A C 1
ATOM 819 O O . GLY A 1 101 ? -19.180 0.190 3.437 1.00 94.62 101 GLY A O 1
ATOM 820 N N . LEU A 1 102 ? -17.031 -0.358 3.205 1.00 94.25 102 LEU A N 1
ATOM 821 C CA . LEU A 1 102 ? -17.261 -1.810 3.235 1.00 94.25 102 LEU A CA 1
ATOM 822 C C . LEU A 1 102 ? -17.474 -2.308 4.668 1.00 94.25 102 LEU A C 1
ATOM 824 O O . LEU A 1 102 ? -18.445 -3.028 4.906 1.00 94.25 102 LEU A O 1
ATOM 828 N N . CYS A 1 103 ? -16.638 -1.870 5.608 1.00 90.81 103 CYS A N 1
ATOM 829 C CA . CYS A 1 103 ? -16.735 -2.228 7.021 1.00 90.81 103 CYS A CA 1
ATOM 830 C C . CYS A 1 103 ? -18.055 -1.748 7.638 1.00 90.81 103 CYS A C 1
ATOM 832 O O . CYS A 1 103 ? -18.758 -2.537 8.259 1.00 90.81 103 CYS A O 1
ATOM 834 N N . ALA A 1 104 ? -18.466 -0.505 7.374 1.00 88.19 104 ALA A N 1
ATOM 835 C CA . ALA A 1 104 ? -19.726 0.050 7.875 1.00 88.19 104 ALA A CA 1
ATOM 836 C C . ALA A 1 104 ? -20.980 -0.640 7.299 1.00 88.19 104 ALA A C 1
ATOM 838 O O . ALA A 1 104 ? -22.062 -0.566 7.882 1.00 88.19 104 ALA A O 1
ATOM 839 N N . ARG A 1 105 ? -20.860 -1.303 6.138 1.00 83.12 105 ARG A N 1
ATOM 840 C CA . ARG A 1 105 ? -21.958 -2.051 5.498 1.00 83.12 105 ARG A CA 1
ATOM 841 C C . ARG A 1 105 ? -22.041 -3.508 5.940 1.00 83.12 105 ARG A C 1
ATOM 843 O O . ARG A 1 105 ? -23.084 -4.124 5.720 1.00 83.12 105 ARG A O 1
ATOM 850 N N . GLN A 1 106 ? -20.989 -4.068 6.532 1.00 69.75 106 GLN A N 1
ATOM 851 C CA . GLN A 1 106 ? -21.079 -5.371 7.179 1.00 69.75 106 GLN A CA 1
ATOM 852 C C . GLN A 1 106 ? -21.697 -5.173 8.568 1.00 69.75 106 GLN A C 1
ATOM 854 O O . GLN A 1 106 ? -21.058 -4.564 9.423 1.00 69.75 106 GLN A O 1
ATOM 859 N N . PRO A 1 107 ? -22.925 -5.662 8.838 1.00 55.56 107 PRO A N 1
ATOM 860 C CA . PRO A 1 107 ? -23.388 -5.747 10.216 1.00 55.56 107 PRO A CA 1
ATOM 861 C C . PRO A 1 107 ? -22.370 -6.595 10.979 1.00 55.56 107 PRO A C 1
ATOM 863 O O . PRO A 1 107 ? -22.036 -7.692 10.520 1.00 55.56 107 PRO A O 1
ATOM 866 N N . GLY A 1 108 ? -21.840 -6.040 12.077 1.00 57.53 108 GLY A N 1
ATOM 867 C CA . GLY A 1 108 ? -20.777 -6.647 12.875 1.00 57.53 108 GLY A CA 1
ATOM 868 C C . GLY A 1 108 ? -21.033 -8.136 13.051 1.00 57.53 108 GLY A C 1
ATOM 869 O O . GLY A 1 108 ? -22.150 -8.531 13.394 1.00 57.53 108 GLY A O 1
ATOM 870 N N . ALA A 1 109 ? -20.030 -8.957 12.725 1.00 51.66 109 ALA A N 1
ATOM 871 C CA . ALA A 1 109 ? -20.091 -10.392 12.942 1.00 51.66 109 ALA A CA 1
ATOM 872 C C . ALA A 1 109 ? -20.509 -10.608 14.398 1.00 51.66 109 ALA A C 1
ATOM 874 O O . ALA A 1 109 ? -19.759 -10.288 15.316 1.00 51.66 109 ALA A O 1
ATOM 875 N N . ALA A 1 110 ? -21.760 -11.035 14.584 1.00 43.81 110 ALA A N 1
ATOM 876 C CA . ALA A 1 110 ? -22.372 -11.141 15.890 1.00 43.81 110 ALA A CA 1
ATOM 877 C C . ALA A 1 110 ? -21.455 -11.972 16.789 1.00 43.81 110 ALA A C 1
ATOM 879 O O . ALA A 1 110 ? -21.136 -13.119 16.463 1.00 43.81 110 ALA A O 1
ATOM 880 N N . ALA A 1 111 ? -21.030 -11.373 17.903 1.00 47.47 111 ALA A N 1
ATOM 881 C CA . ALA A 1 111 ? -20.392 -12.089 18.989 1.00 47.47 111 ALA A CA 1
ATOM 882 C C . ALA A 1 111 ? -21.259 -13.314 19.302 1.00 47.47 111 ALA A C 1
ATOM 884 O O . ALA A 1 111 ? -22.432 -13.177 19.652 1.00 47.47 111 ALA A O 1
ATOM 885 N N . THR A 1 112 ? -20.707 -14.507 19.092 1.00 39.06 112 THR A N 1
ATOM 886 C CA . THR A 1 112 ? -21.383 -15.749 19.467 1.00 39.06 112 THR A CA 1
ATOM 887 C C . THR A 1 112 ? -21.254 -15.851 20.986 1.00 39.06 112 THR A C 1
ATOM 889 O O . THR A 1 112 ? -20.118 -15.906 21.459 1.00 39.06 112 THR A O 1
ATOM 892 N N . PRO A 1 113 ? -22.346 -15.810 21.769 1.00 47.69 113 PRO A N 1
ATOM 893 C CA . PRO A 1 113 ? -22.258 -16.073 23.196 1.00 47.69 113 PRO A CA 1
ATOM 894 C C . PRO A 1 113 ? -22.095 -17.583 23.408 1.00 47.69 113 PRO A C 1
ATOM 896 O O . PRO A 1 113 ? -22.759 -18.368 22.726 1.00 47.69 113 PRO A O 1
ATOM 899 N N . ASP A 1 114 ? -21.204 -17.941 24.330 1.00 55.47 114 ASP A N 1
ATOM 900 C CA . ASP A 1 114 ? -20.986 -19.294 24.869 1.00 55.47 114 ASP A CA 1
ATOM 901 C C . ASP A 1 114 ? -22.192 -19.761 25.714 1.00 55.47 114 ASP A C 1
ATOM 903 O O . ASP A 1 114 ? -22.760 -18.912 26.449 1.00 55.47 114 ASP A O 1
#